Protein AF-J4KAX9-F1 (afdb_monomer)

pLDDT: mean 74.12, std 16.26, range [37.38, 94.75]

Structure (mmCIF, N/CA/C/O backbone):
data_AF-J4KAX9-F1
#
_entry.id   AF-J4KAX9-F1
#
loop_
_atom_site.group_PDB
_atom_site.id
_atom_site.type_symbol
_atom_site.label_atom_id
_atom_site.label_alt_id
_atom_site.label_comp_id
_atom_site.label_asym_id
_atom_site.label_entity_id
_atom_site.label_seq_id
_atom_site.pdbx_PDB_ins_code
_atom_site.Cartn_x
_atom_site.Cartn_y
_atom_site.Cartn_z
_atom_site.occupancy
_atom_site.B_iso_or_equiv
_atom_site.auth_seq_id
_atom_site.a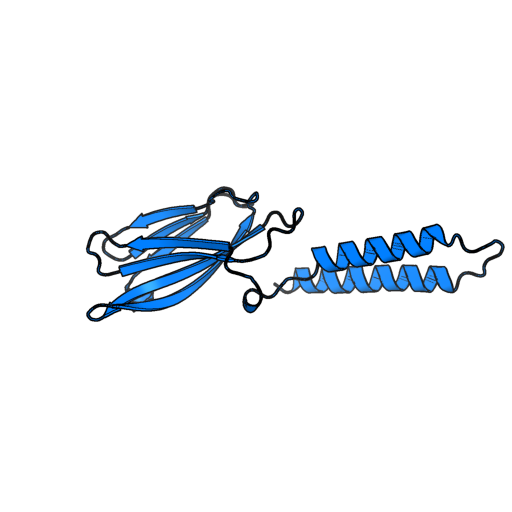uth_comp_id
_atom_site.auth_asym_id
_atom_site.auth_atom_id
_atom_site.pdbx_PDB_model_num
ATOM 1 N N . MET A 1 1 ? -4.693 -8.952 -15.186 1.00 46.75 1 MET A N 1
ATOM 2 C CA . MET A 1 1 ? -3.234 -9.143 -15.018 1.00 46.75 1 MET A CA 1
ATOM 3 C C . MET A 1 1 ? -2.579 -9.858 -16.207 1.00 46.75 1 MET A C 1
ATOM 5 O O . MET A 1 1 ? -1.466 -9.490 -16.529 1.00 46.75 1 MET A O 1
ATOM 9 N N . TYR A 1 2 ? -3.279 -10.738 -16.939 1.00 37.38 2 TYR A N 1
ATOM 10 C CA . TYR A 1 2 ? -2.746 -11.482 -18.099 1.00 37.38 2 TYR A CA 1
ATOM 11 C C . TYR A 1 2 ? -2.249 -10.653 -19.306 1.00 37.38 2 TYR A C 1
ATOM 13 O O . TYR A 1 2 ? -1.264 -11.021 -19.935 1.00 37.38 2 TYR A O 1
ATOM 21 N N . TYR A 1 3 ? -2.882 -9.523 -19.640 1.00 39.47 3 TYR A N 1
ATOM 22 C CA . TYR A 1 3 ? -2.541 -8.771 -20.864 1.00 39.47 3 TYR A CA 1
ATOM 23 C C . TYR A 1 3 ? -1.128 -8.172 -20.870 1.00 39.47 3 TYR A C 1
ATOM 25 O O . TYR A 1 3 ? -0.505 -8.078 -21.924 1.00 39.47 3 TYR A O 1
ATOM 33 N N . LEU A 1 4 ? -0.608 -7.781 -19.703 1.00 47.12 4 LEU A N 1
ATOM 34 C CA . LEU A 1 4 ? 0.742 -7.222 -19.609 1.00 47.12 4 LEU A CA 1
ATOM 35 C C . LEU A 1 4 ? 1.807 -8.306 -19.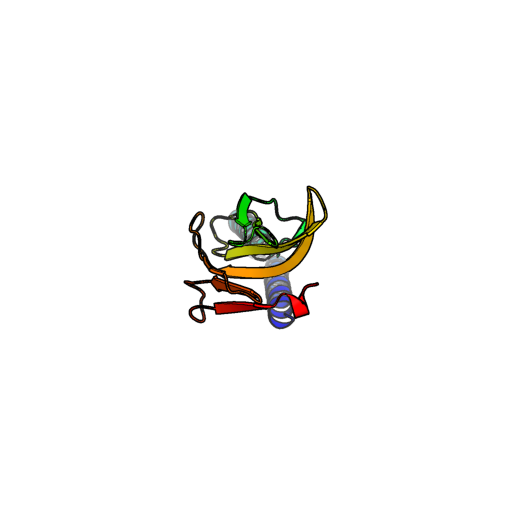793 1.00 47.12 4 LEU A C 1
ATOM 37 O O . LEU A 1 4 ? 2.822 -8.035 -20.419 1.00 47.12 4 LEU A O 1
ATOM 41 N N . ASP A 1 5 ? 1.558 -9.530 -19.328 1.00 47.91 5 ASP A N 1
ATOM 42 C CA . ASP A 1 5 ? 2.485 -10.653 -19.506 1.00 47.91 5 ASP A CA 1
ATOM 43 C C . ASP A 1 5 ? 2.554 -11.116 -20.963 1.00 47.91 5 ASP A C 1
ATOM 45 O O . ASP A 1 5 ? 3.637 -11.393 -21.475 1.00 47.91 5 ASP A O 1
ATOM 49 N N . VAL A 1 6 ? 1.427 -11.079 -21.678 1.00 47.34 6 VAL A N 1
ATOM 50 C CA . VAL A 1 6 ? 1.393 -11.375 -23.117 1.00 47.34 6 VAL A CA 1
ATOM 51 C C . VAL A 1 6 ? 2.181 -10.331 -23.911 1.00 47.34 6 VAL A C 1
ATOM 53 O O . VAL A 1 6 ? 3.019 -10.696 -24.730 1.00 47.34 6 VAL A O 1
ATOM 56 N N . ILE A 1 7 ? 1.990 -9.035 -23.636 1.00 57.50 7 ILE A N 1
ATOM 57 C CA . ILE A 1 7 ? 2.740 -7.967 -24.321 1.00 57.50 7 ILE A CA 1
ATOM 58 C C . ILE A 1 7 ? 4.249 -8.104 -24.060 1.00 57.50 7 ILE A C 1
ATOM 60 O O . ILE A 1 7 ? 5.048 -7.918 -24.975 1.00 57.50 7 ILE A O 1
ATOM 64 N N . ARG A 1 8 ? 4.652 -8.491 -22.843 1.00 58.66 8 ARG A N 1
ATOM 65 C CA . ARG A 1 8 ? 6.061 -8.720 -22.477 1.00 58.66 8 ARG A CA 1
ATOM 66 C C . ARG A 1 8 ? 6.705 -9.834 -23.284 1.00 58.66 8 ARG A C 1
ATOM 68 O O . ARG A 1 8 ? 7.775 -9.637 -23.855 1.00 58.66 8 ARG A O 1
ATOM 75 N N . ILE A 1 9 ? 6.038 -10.983 -23.342 1.00 60.81 9 ILE A N 1
ATOM 76 C CA . ILE A 1 9 ? 6.508 -12.147 -24.092 1.00 60.81 9 ILE A CA 1
ATOM 77 C C . ILE A 1 9 ? 6.596 -11.797 -25.580 1.00 60.81 9 ILE A C 1
ATOM 79 O O . ILE A 1 9 ? 7.601 -12.088 -26.220 1.00 60.81 9 ILE A O 1
ATOM 83 N N . VAL A 1 10 ? 5.596 -11.089 -26.114 1.00 65.19 10 VAL A N 1
ATOM 84 C CA . VAL A 1 10 ? 5.575 -10.659 -27.518 1.00 65.19 10 VAL A CA 1
ATOM 85 C C . VAL A 1 10 ? 6.742 -9.722 -27.836 1.00 65.19 10 VAL A C 1
ATOM 87 O O . VAL A 1 10 ? 7.432 -9.946 -28.825 1.00 65.19 10 VAL A O 1
ATOM 90 N N . VAL A 1 11 ? 7.023 -8.722 -26.993 1.00 69.44 11 VAL A N 1
ATOM 91 C CA . VAL A 1 11 ? 8.146 -7.787 -27.205 1.00 69.44 11 VAL A CA 1
ATOM 92 C C . VAL A 1 11 ? 9.502 -8.496 -27.111 1.00 69.44 11 VAL A C 1
ATOM 94 O O . VAL A 1 11 ? 10.394 -8.216 -27.912 1.00 69.44 11 VAL A O 1
ATOM 97 N N . PHE A 1 12 ? 9.659 -9.439 -26.178 1.00 70.50 12 PHE A N 1
ATOM 98 C CA . PHE A 1 12 ? 10.882 -10.236 -26.040 1.00 70.50 12 PHE A CA 1
ATOM 99 C C . PHE A 1 12 ? 11.11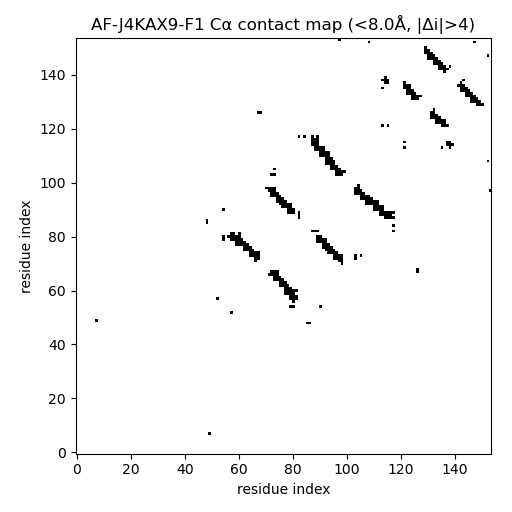4 -11.169 -27.239 1.00 70.50 12 PHE A C 1
ATOM 101 O O . PHE A 1 12 ? 12.227 -11.272 -27.755 1.00 70.50 12 PHE A O 1
ATOM 108 N N . ILE A 1 13 ? 10.056 -11.823 -27.723 1.00 70.69 13 ILE A N 1
ATOM 109 C CA . ILE A 1 13 ? 10.121 -12.685 -28.907 1.00 70.69 13 ILE A CA 1
ATOM 110 C C . ILE A 1 13 ? 10.436 -11.852 -30.156 1.00 70.69 13 ILE A C 1
ATOM 112 O O . ILE A 1 13 ? 11.305 -12.239 -30.934 1.00 70.69 13 ILE A O 1
ATOM 116 N N . LEU A 1 14 ? 9.798 -10.687 -30.330 1.00 72.88 14 LEU A N 1
ATOM 117 C CA . LEU A 1 14 ? 10.058 -9.790 -31.463 1.00 72.88 14 LEU A CA 1
ATOM 118 C C . LEU A 1 14 ? 11.498 -9.271 -31.480 1.00 72.88 14 LEU A C 1
ATOM 120 O O . LEU A 1 14 ? 12.132 -9.287 -32.532 1.00 72.88 14 LEU A O 1
ATOM 124 N N . SER A 1 15 ? 12.037 -8.840 -30.337 1.00 69.81 15 SER A N 1
ATOM 125 C CA . SER A 1 15 ? 13.415 -8.338 -30.265 1.00 69.81 15 SER A CA 1
ATOM 126 C C . SER A 1 15 ? 14.439 -9.443 -30.544 1.00 69.81 15 SER A C 1
ATOM 128 O O . SER A 1 15 ? 15.410 -9.222 -31.270 1.00 69.81 15 SER A O 1
ATOM 130 N N . THR A 1 16 ? 14.170 -10.656 -30.057 1.00 70.12 16 THR A N 1
ATOM 131 C CA . THR A 1 16 ? 15.000 -11.840 -30.300 1.00 70.12 16 THR A CA 1
ATOM 132 C C . THR A 1 16 ? 14.948 -12.263 -31.770 1.00 70.12 16 THR A C 1
ATOM 134 O O . THR A 1 16 ? 15.988 -12.533 -32.368 1.00 70.12 16 THR A O 1
ATOM 137 N N . LEU A 1 17 ? 13.768 -12.250 -32.398 1.00 68.31 17 LEU A N 1
ATOM 138 C CA . LEU A 1 17 ? 13.605 -12.518 -33.831 1.00 68.31 17 LEU A CA 1
ATOM 139 C C . LEU A 1 17 ? 14.348 -11.495 -34.692 1.00 68.31 17 LEU A C 1
ATOM 141 O O . LEU A 1 17 ? 15.068 -11.888 -35.605 1.00 68.31 17 LEU A O 1
ATOM 145 N N . ILE A 1 18 ? 14.235 -10.200 -34.383 1.00 72.75 18 ILE A N 1
ATOM 146 C CA . ILE A 1 18 ? 14.966 -9.138 -35.094 1.00 72.75 18 ILE A CA 1
ATOM 147 C C . ILE A 1 18 ? 16.480 -9.358 -34.977 1.00 72.75 18 ILE A C 1
ATOM 149 O O . ILE A 1 18 ? 17.203 -9.229 -35.967 1.00 72.75 18 ILE A O 1
ATOM 153 N N . PHE A 1 19 ? 16.961 -9.745 -33.794 1.00 68.81 19 PHE A N 1
ATOM 154 C CA . PHE A 1 19 ? 18.369 -10.058 -33.568 1.00 68.81 19 PHE A CA 1
ATOM 155 C C . PHE A 1 19 ? 18.835 -11.275 -34.382 1.00 68.81 19 PHE A C 1
ATOM 157 O O . PHE A 1 19 ? 19.869 -11.209 -35.045 1.00 68.81 19 PHE A O 1
ATOM 164 N N . ILE A 1 20 ? 18.056 -12.361 -34.395 1.00 66.75 20 ILE A N 1
ATOM 165 C CA . ILE A 1 20 ? 18.354 -13.574 -35.172 1.00 66.75 20 ILE A CA 1
ATOM 166 C C . ILE A 1 20 ? 18.367 -13.267 -36.676 1.00 66.75 20 ILE A C 1
ATOM 168 O O . ILE A 1 20 ? 19.323 -13.621 -37.366 1.00 66.75 20 ILE A O 1
ATOM 172 N N . VAL A 1 21 ? 17.360 -12.550 -37.185 1.00 65.31 21 VAL A N 1
ATOM 173 C CA . VAL A 1 21 ? 17.290 -12.133 -38.596 1.00 65.31 21 VAL A CA 1
ATOM 174 C C . VAL A 1 21 ? 18.509 -11.282 -38.970 1.00 65.31 21 VAL A C 1
ATOM 176 O O . VAL A 1 21 ? 19.135 -11.519 -40.002 1.00 65.31 21 VAL A O 1
ATOM 179 N N . TYR A 1 22 ? 18.928 -10.359 -38.102 1.00 63.38 22 TYR A N 1
ATOM 180 C CA . TYR A 1 22 ? 20.133 -9.548 -38.303 1.00 63.38 22 TYR A CA 1
ATOM 181 C C . TYR A 1 22 ? 21.447 -10.360 -38.323 1.00 63.38 22 TYR A C 1
ATOM 183 O O . TYR A 1 22 ? 22.435 -9.938 -38.938 1.00 63.38 22 TYR A O 1
ATOM 191 N N . LEU A 1 23 ? 21.496 -11.512 -37.648 1.00 61.09 23 LEU A N 1
ATOM 192 C CA . LEU A 1 23 ? 22.653 -12.412 -37.678 1.00 61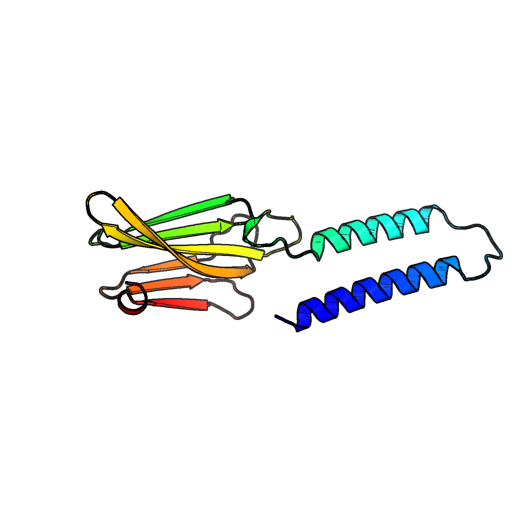.09 23 LEU A CA 1
ATOM 193 C C . LEU A 1 23 ? 22.703 -13.279 -38.944 1.00 61.09 23 LEU A C 1
ATOM 195 O O . LEU A 1 23 ? 23.801 -13.581 -39.407 1.00 61.09 23 LEU A O 1
ATOM 199 N N . ILE A 1 24 ? 21.545 -13.658 -39.495 1.00 59.00 24 ILE A N 1
ATOM 200 C CA . ILE A 1 24 ? 21.434 -14.597 -40.625 1.00 59.00 24 ILE A CA 1
ATOM 201 C C . ILE A 1 24 ? 21.577 -13.899 -41.990 1.00 59.00 24 ILE A C 1
ATOM 203 O O . ILE A 1 24 ? 22.044 -14.524 -42.942 1.00 59.00 24 ILE A O 1
ATOM 207 N N . ILE A 1 25 ? 21.222 -12.611 -42.113 1.00 60.72 25 ILE A N 1
ATOM 208 C CA . ILE A 1 25 ? 21.343 -11.878 -43.387 1.00 60.72 25 ILE A CA 1
ATOM 209 C C . ILE A 1 25 ? 22.817 -11.877 -43.863 1.00 60.72 25 ILE A C 1
ATOM 211 O O . ILE A 1 25 ? 23.688 -11.368 -43.145 1.00 60.72 25 ILE A O 1
ATOM 215 N N . PRO A 1 26 ? 23.127 -12.409 -45.069 1.00 50.66 26 PRO A N 1
ATOM 216 C CA . PRO A 1 26 ? 24.496 -12.526 -45.562 1.00 50.66 26 PRO A CA 1
ATOM 217 C C . PRO A 1 26 ? 25.140 -11.147 -45.710 1.00 50.66 26 PRO A C 1
ATOM 219 O O . PRO A 1 26 ? 24.703 -10.297 -46.488 1.00 50.66 26 PRO A O 1
ATOM 222 N N . ARG A 1 27 ? 26.211 -10.923 -44.948 1.00 56.84 27 ARG A N 1
ATOM 223 C CA . ARG A 1 27 ? 26.870 -9.622 -44.829 1.00 56.84 27 ARG A CA 1
ATOM 224 C C . ARG A 1 27 ? 27.810 -9.362 -45.999 1.00 56.84 27 ARG A C 1
ATOM 226 O O . ARG A 1 27 ? 29.022 -9.539 -45.888 1.00 56.84 27 ARG A O 1
ATOM 233 N N . LYS A 1 28 ? 27.271 -8.855 -47.107 1.00 55.22 28 LYS A N 1
ATOM 234 C CA . LYS A 1 28 ? 28.071 -8.077 -48.064 1.00 55.22 28 LYS A CA 1
ATOM 235 C C . LYS A 1 28 ? 28.411 -6.721 -47.429 1.00 55.22 28 LYS A C 1
ATOM 237 O O . LYS A 1 28 ? 27.768 -5.720 -47.705 1.00 55.22 28 LYS A O 1
ATOM 242 N N . GLY A 1 29 ? 29.397 -6.711 -46.532 1.00 54.28 29 GLY A N 1
ATOM 243 C CA . GLY A 1 29 ? 29.903 -5.502 -45.877 1.00 54.28 29 GLY A CA 1
ATOM 244 C C . GLY A 1 29 ? 29.821 -5.565 -44.352 1.00 54.28 29 GLY A C 1
ATOM 245 O O . GLY A 1 29 ? 28.745 -5.659 -43.778 1.00 54.28 29 GLY A O 1
ATOM 246 N N . LYS A 1 30 ? 31.004 -5.556 -43.729 1.00 59.16 30 LYS A N 1
ATOM 247 C CA . LYS A 1 30 ? 31.349 -5.464 -42.297 1.00 59.16 30 LYS A CA 1
ATOM 248 C C . LYS A 1 30 ? 30.188 -5.206 -41.317 1.00 59.16 30 LYS A C 1
ATOM 250 O O . LYS A 1 30 ? 29.524 -4.178 -41.353 1.00 59.16 30 LYS A O 1
ATOM 255 N N . ILE A 1 31 ? 30.068 -6.106 -40.339 1.00 58.12 31 ILE A N 1
ATOM 256 C CA . ILE A 1 31 ? 29.251 -5.946 -39.126 1.00 58.12 31 ILE A CA 1
ATOM 257 C C . ILE A 1 31 ? 29.564 -4.597 -38.480 1.00 58.12 31 ILE A C 1
ATOM 259 O O . ILE A 1 31 ? 30.705 -4.373 -38.064 1.00 58.12 31 ILE A O 1
ATOM 263 N N . ASN A 1 32 ? 28.568 -3.725 -38.327 1.00 65.38 32 ASN A N 1
ATOM 264 C CA . ASN A 1 32 ? 28.754 -2.524 -37.528 1.00 65.38 32 ASN A CA 1
ATOM 265 C C . ASN A 1 32 ? 28.707 -2.920 -36.044 1.00 65.38 32 ASN A C 1
ATOM 267 O O . ASN A 1 32 ? 27.638 -3.013 -35.442 1.00 65.38 32 ASN A O 1
ATOM 271 N N . LYS A 1 33 ? 29.875 -3.248 -35.473 1.00 59.38 33 LYS A N 1
ATOM 272 C CA . LYS A 1 33 ? 30.025 -3.733 -34.088 1.00 59.38 33 LYS A CA 1
ATOM 273 C C . LYS A 1 33 ? 29.360 -2.794 -33.070 1.00 59.38 33 LYS A C 1
ATOM 275 O O . LYS A 1 33 ? 28.807 -3.272 -32.085 1.00 59.38 33 LYS A O 1
ATOM 280 N N . GLY A 1 34 ? 29.334 -1.487 -33.351 1.00 59.34 34 GLY A N 1
ATOM 281 C CA . GLY A 1 34 ? 28.652 -0.492 -32.520 1.00 59.34 34 GLY A CA 1
ATOM 282 C C . GLY A 1 34 ? 27.132 -0.674 -32.462 1.00 59.34 34 GLY A C 1
ATOM 283 O O . GLY A 1 34 ? 26.545 -0.523 -31.396 1.00 59.34 34 GLY A O 1
ATOM 284 N N . LEU A 1 35 ? 26.498 -1.085 -33.567 1.00 63.50 35 LEU A N 1
ATOM 285 C CA . LEU A 1 35 ? 25.053 -1.341 -33.609 1.00 63.50 35 LEU A CA 1
ATOM 286 C C . LEU A 1 35 ? 24.670 -2.538 -32.724 1.00 63.50 35 LEU A C 1
ATOM 288 O O . LEU A 1 35 ? 23.655 -2.508 -32.038 1.00 63.50 35 LEU A O 1
ATOM 292 N N . VAL A 1 36 ? 25.507 -3.579 -32.702 1.00 65.69 36 VAL A N 1
ATOM 293 C CA . VAL A 1 36 ? 25.275 -4.780 -31.881 1.00 65.69 36 VAL A CA 1
ATOM 294 C C . VAL A 1 36 ? 25.362 -4.452 -30.392 1.00 65.69 36 VAL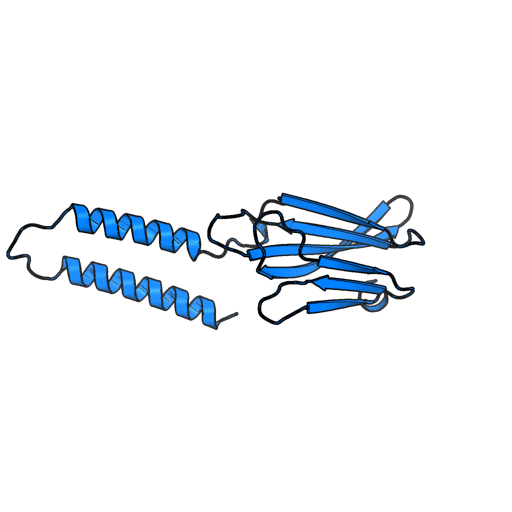 A C 1
ATOM 296 O O . VAL A 1 36 ? 24.494 -4.857 -29.623 1.00 65.69 36 VAL A O 1
ATOM 299 N N . ILE A 1 37 ? 26.372 -3.671 -30.000 1.00 67.75 37 ILE A N 1
ATOM 300 C CA . ILE A 1 37 ? 26.542 -3.210 -28.617 1.00 67.75 37 ILE A CA 1
ATOM 301 C C . ILE A 1 37 ? 25.356 -2.331 -28.197 1.00 67.75 37 ILE A C 1
ATOM 303 O O . ILE A 1 37 ? 24.826 -2.500 -27.101 1.00 67.75 37 ILE A O 1
ATOM 307 N N . LEU A 1 38 ? 24.892 -1.445 -29.083 1.00 66.62 38 LEU A N 1
ATOM 308 C CA . LEU A 1 38 ? 23.737 -0.586 -28.824 1.00 66.62 38 LEU A CA 1
ATOM 309 C C . LEU A 1 38 ? 22.451 -1.396 -28.603 1.00 66.62 38 LEU A C 1
ATOM 311 O O . LEU A 1 38 ? 21.715 -1.125 -27.658 1.00 66.62 38 LEU A O 1
ATOM 315 N N . ILE A 1 39 ? 22.196 -2.415 -29.430 1.00 70.00 39 ILE A N 1
ATOM 316 C CA . ILE A 1 39 ? 21.025 -3.294 -29.282 1.00 70.00 39 ILE A CA 1
ATOM 317 C C . ILE A 1 39 ? 21.099 -4.086 -27.969 1.00 70.00 39 ILE A C 1
ATOM 319 O O . ILE A 1 39 ? 20.095 -4.185 -27.266 1.00 70.00 39 ILE A O 1
ATOM 323 N N . MET A 1 40 ? 22.279 -4.595 -27.593 1.00 64.44 40 MET A N 1
ATOM 324 C CA . MET A 1 40 ? 22.467 -5.280 -26.308 1.00 64.44 40 MET A CA 1
ATOM 325 C C . MET A 1 40 ? 22.198 -4.352 -25.117 1.00 64.44 40 MET A C 1
ATOM 327 O O . MET A 1 40 ? 21.440 -4.722 -24.221 1.00 64.44 40 MET A O 1
ATOM 331 N N . LEU A 1 41 ? 22.738 -3.129 -25.128 1.00 66.25 41 LEU A N 1
ATOM 332 C CA . LEU A 1 41 ? 22.491 -2.139 -24.073 1.00 66.25 41 LEU A CA 1
ATOM 333 C C . LEU A 1 41 ? 21.007 -1.771 -23.968 1.00 66.25 41 LEU A C 1
ATOM 335 O O . LEU A 1 41 ? 20.452 -1.759 -22.871 1.00 66.25 41 LEU A O 1
ATOM 339 N N . LEU A 1 42 ? 20.343 -1.538 -25.102 1.00 64.31 42 LEU A N 1
ATOM 340 C CA . LEU A 1 42 ? 18.909 -1.253 -25.129 1.00 64.31 42 LEU A CA 1
ATOM 341 C C . LEU A 1 42 ? 18.091 -2.434 -24.596 1.00 64.31 42 LEU A C 1
ATOM 343 O O . LEU A 1 42 ? 17.160 -2.221 -23.826 1.00 64.31 42 LEU A O 1
ATOM 347 N N . SER A 1 43 ? 18.455 -3.674 -24.936 1.00 63.66 43 SER A N 1
ATOM 348 C CA . SER A 1 43 ? 17.759 -4.866 -24.435 1.00 63.66 43 SER A CA 1
ATOM 349 C C . SER A 1 43 ? 17.877 -5.032 -22.913 1.00 63.66 43 SER A C 1
ATOM 351 O O . SER A 1 43 ? 16.894 -5.384 -22.264 1.00 63.66 43 SER A O 1
ATOM 353 N N . LEU A 1 44 ? 19.034 -4.696 -22.333 1.00 59.47 44 LEU A N 1
ATOM 354 C CA . LEU A 1 44 ? 19.268 -4.691 -20.884 1.00 59.47 44 LEU A CA 1
ATOM 355 C C . LEU A 1 44 ? 18.409 -3.640 -20.172 1.00 59.47 44 LEU A C 1
ATOM 357 O O . LEU A 1 44 ? 17.757 -3.952 -19.178 1.00 59.47 44 LEU A O 1
ATOM 361 N N . ILE A 1 45 ? 18.354 -2.423 -20.717 1.00 59.56 45 ILE A N 1
ATOM 362 C CA . ILE A 1 45 ? 17.538 -1.326 -20.174 1.00 59.56 45 ILE A CA 1
ATOM 363 C C . ILE A 1 45 ? 16.047 -1.671 -20.258 1.00 59.56 45 ILE A C 1
ATOM 365 O O . ILE A 1 45 ? 15.307 -1.481 -19.295 1.00 59.56 45 ILE A O 1
ATOM 369 N N . ILE A 1 46 ? 15.598 -2.221 -21.390 1.00 59.78 46 ILE A N 1
ATOM 370 C CA . ILE A 1 46 ? 14.211 -2.665 -21.560 1.00 59.78 46 ILE A CA 1
ATOM 371 C C . ILE A 1 46 ? 13.895 -3.788 -20.566 1.00 59.78 46 ILE A C 1
ATOM 373 O O . ILE A 1 46 ? 12.844 -3.748 -19.935 1.00 59.78 46 ILE A O 1
ATOM 377 N N . SER A 1 47 ? 14.799 -4.751 -20.373 1.00 55.16 47 SER A N 1
ATOM 378 C CA . SER A 1 47 ? 14.618 -5.837 -19.404 1.00 55.16 47 SER A CA 1
ATOM 379 C C . SER A 1 47 ? 14.422 -5.311 -17.976 1.00 55.16 47 SER A C 1
ATOM 381 O O . SER A 1 47 ? 13.469 -5.707 -17.304 1.00 55.16 47 SER A O 1
ATOM 383 N N . ASP A 1 48 ? 15.247 -4.360 -17.529 1.00 53.53 48 ASP A N 1
ATOM 384 C CA . ASP A 1 48 ? 15.139 -3.777 -16.182 1.00 53.53 48 ASP A CA 1
ATOM 385 C C . ASP A 1 48 ? 13.843 -2.966 -15.988 1.00 53.53 48 ASP A C 1
ATOM 387 O O . ASP A 1 48 ? 13.178 -3.075 -14.959 1.00 53.53 48 ASP A O 1
ATOM 391 N N . ILE A 1 49 ? 13.410 -2.216 -17.009 1.00 55.22 49 ILE A N 1
ATOM 392 C CA . ILE A 1 49 ? 12.154 -1.445 -16.963 1.00 55.22 49 ILE A CA 1
ATOM 393 C C . ILE A 1 49 ? 10.923 -2.365 -16.956 1.00 55.22 49 ILE A C 1
ATOM 395 O O . ILE A 1 49 ? 9.892 -2.043 -16.356 1.00 55.22 49 ILE A O 1
ATOM 399 N N . VAL A 1 50 ? 10.997 -3.494 -17.660 1.00 50.06 50 VAL A N 1
ATOM 400 C CA . VAL A 1 50 ? 9.838 -4.343 -17.956 1.00 50.06 50 VAL A CA 1
ATOM 401 C C . VAL A 1 50 ? 9.653 -5.469 -16.935 1.00 50.06 50 VAL A C 1
ATOM 403 O O . VAL A 1 50 ? 8.519 -5.939 -16.763 1.00 50.06 50 VAL A O 1
ATOM 406 N N . THR A 1 51 ? 10.712 -5.864 -16.221 1.00 50.41 51 THR A N 1
ATOM 407 C CA . THR A 1 51 ? 10.648 -6.899 -15.181 1.00 50.41 51 THR A CA 1
ATOM 408 C C . THR A 1 51 ? 9.849 -6.384 -13.977 1.00 50.41 51 THR A C 1
ATOM 410 O O . THR A 1 51 ? 10.278 -5.458 -13.285 1.00 50.41 51 THR A O 1
ATOM 413 N N . PRO A 1 52 ? 8.668 -6.952 -13.675 1.00 47.94 52 PRO A N 1
ATOM 414 C CA . PRO A 1 52 ? 7.944 -6.607 -12.463 1.00 47.94 52 PRO A CA 1
ATOM 415 C C . PRO A 1 52 ? 8.704 -7.220 -11.299 1.00 47.94 52 PRO A C 1
ATOM 417 O O . PRO A 1 52 ? 8.665 -8.435 -11.108 1.00 47.94 52 PRO A O 1
ATOM 420 N N . ARG A 1 53 ? 9.375 -6.389 -10.504 1.00 51.78 53 ARG A N 1
ATOM 421 C CA . ARG A 1 53 ? 9.882 -6.841 -9.209 1.00 51.78 53 ARG A CA 1
ATOM 422 C C . ARG A 1 53 ? 8.693 -7.321 -8.378 1.00 51.78 53 ARG A C 1
ATOM 424 O O . ARG A 1 53 ? 7.690 -6.606 -8.252 1.00 51.78 53 ARG A O 1
ATOM 431 N N . LYS A 1 54 ? 8.774 -8.556 -7.876 1.00 50.66 54 LYS A N 1
ATOM 432 C CA . LYS A 1 54 ? 7.740 -9.110 -6.998 1.00 50.66 54 LYS A CA 1
ATOM 433 C C . LYS A 1 54 ? 7.636 -8.215 -5.762 1.00 50.66 54 LYS A C 1
ATOM 435 O O . LYS A 1 54 ? 8.671 -7.798 -5.251 1.00 50.66 54 LYS A O 1
ATOM 440 N N . PRO A 1 55 ? 6.427 -7.940 -5.245 1.00 49.84 55 PRO A N 1
ATOM 441 C CA . PRO A 1 55 ? 6.255 -7.095 -4.065 1.00 49.84 55 PRO A CA 1
ATOM 442 C C . PRO A 1 55 ? 6.996 -7.603 -2.817 1.00 49.84 55 PRO A C 1
ATOM 444 O O . PRO A 1 55 ? 7.293 -6.810 -1.936 1.00 49.84 55 PRO A O 1
ATOM 447 N N . GLU A 1 56 ? 7.335 -8.892 -2.766 1.00 48.22 56 GLU A N 1
ATOM 448 C CA . GLU A 1 56 ? 8.128 -9.515 -1.696 1.00 48.22 56 GLU A CA 1
ATOM 449 C C . GLU A 1 56 ? 9.620 -9.137 -1.733 1.00 48.22 56 GLU A C 1
ATOM 451 O O . GLU A 1 56 ? 10.281 -9.162 -0.703 1.00 48.22 56 GLU A O 1
ATOM 456 N N . GLU A 1 57 ? 10.146 -8.729 -2.891 1.00 54.22 57 GLU A N 1
ATOM 457 C CA . GLU A 1 57 ? 11.530 -8.255 -3.060 1.00 54.22 57 GLU A CA 1
ATOM 458 C C . GLU A 1 57 ? 11.635 -6.722 -2.958 1.00 54.22 57 GLU A C 1
ATOM 460 O O . GLU A 1 57 ? 12.703 -6.134 -3.142 1.00 54.22 57 GLU A O 1
ATOM 465 N N . LEU A 1 58 ? 10.514 -6.039 -2.706 1.00 63.25 58 LEU A N 1
ATOM 466 C CA . LEU A 1 58 ? 10.471 -4.587 -2.637 1.00 63.25 58 LEU A CA 1
ATOM 467 C C . LEU A 1 58 ? 10.849 -4.115 -1.230 1.00 63.25 58 LEU A C 1
ATOM 469 O O . LEU A 1 58 ? 10.070 -4.227 -0.287 1.00 63.25 58 LEU A O 1
ATOM 473 N N . LEU A 1 59 ? 12.038 -3.520 -1.112 1.00 71.00 59 LEU A N 1
ATOM 474 C CA . LEU A 1 59 ? 12.487 -2.840 0.103 1.00 71.00 59 LEU A CA 1
ATOM 475 C C . LEU A 1 59 ? 11.458 -1.790 0.545 1.00 71.00 59 LEU A C 1
ATOM 477 O O . LEU A 1 59 ? 10.987 -0.979 -0.261 1.00 71.00 59 LEU A O 1
ATOM 481 N N . ILE A 1 60 ? 11.116 -1.798 1.834 1.00 77.56 60 ILE A N 1
ATOM 482 C CA . ILE A 1 60 ? 10.283 -0.758 2.441 1.00 77.56 60 ILE A CA 1
ATOM 483 C C . ILE A 1 60 ? 11.084 0.544 2.421 1.00 77.56 60 ILE A C 1
ATOM 485 O O . ILE A 1 60 ? 12.145 0.637 3.030 1.00 77.56 60 ILE A O 1
ATOM 489 N N . THR A 1 61 ? 10.574 1.550 1.716 1.00 75.94 61 THR A N 1
ATOM 490 C CA . THR A 1 61 ? 11.238 2.856 1.577 1.00 75.94 61 THR A CA 1
ATOM 491 C C . THR A 1 61 ? 10.675 3.897 2.530 1.00 75.94 61 THR A C 1
ATOM 493 O O . THR A 1 61 ? 11.385 4.810 2.940 1.00 75.94 61 THR A O 1
ATOM 496 N N . LYS A 1 62 ? 9.399 3.772 2.904 1.00 82.62 62 LYS A N 1
ATOM 497 C CA . LYS A 1 62 ? 8.748 4.666 3.863 1.00 82.62 62 LYS A CA 1
ATOM 498 C C . LYS A 1 62 ? 7.639 3.928 4.591 1.00 82.62 62 LYS A C 1
ATOM 500 O O . LYS A 1 62 ? 6.888 3.195 3.958 1.00 82.62 62 LYS A O 1
ATOM 505 N N . THR A 1 63 ? 7.482 4.192 5.881 1.00 88.06 63 THR A N 1
ATOM 506 C CA . THR A 1 63 ? 6.367 3.677 6.680 1.00 88.06 63 THR A CA 1
ATOM 507 C C . THR A 1 63 ? 5.695 4.824 7.410 1.00 88.06 63 THR A C 1
ATOM 509 O O . THR A 1 63 ? 6.366 5.669 7.999 1.00 88.06 63 THR A O 1
ATOM 512 N N . ILE A 1 64 ? 4.368 4.861 7.349 1.00 90.19 64 ILE A N 1
ATOM 513 C CA . ILE A 1 64 ? 3.539 5.841 8.042 1.00 90.19 64 ILE A CA 1
ATOM 514 C C . ILE A 1 64 ? 2.593 5.078 8.955 1.00 90.19 64 ILE A C 1
ATOM 516 O O . ILE A 1 64 ? 1.852 4.206 8.506 1.00 90.19 64 ILE A O 1
ATOM 520 N N . GLU A 1 65 ? 2.632 5.411 10.240 1.00 93.25 65 GLU A N 1
ATOM 521 C CA . GLU A 1 65 ? 1.777 4.807 11.255 1.00 93.25 65 GLU A CA 1
ATOM 522 C C . GLU A 1 65 ? 0.728 5.804 11.730 1.00 93.25 65 GLU A C 1
ATOM 524 O O . GLU A 1 65 ? 1.028 6.973 11.987 1.00 93.25 65 GLU A O 1
ATOM 529 N N . LYS A 1 66 ? -0.511 5.336 11.859 1.00 92.94 66 LYS A N 1
ATOM 530 C CA . LYS A 1 66 ? -1.645 6.126 12.333 1.00 92.94 66 LYS A CA 1
ATOM 531 C C . LYS A 1 66 ? -2.486 5.303 13.293 1.00 92.94 66 LYS A C 1
ATOM 533 O O . LYS A 1 66 ? -2.631 4.094 13.137 1.00 92.94 66 LYS A O 1
ATOM 538 N N . PHE A 1 67 ? -3.060 5.978 14.278 1.00 93.94 67 PHE A N 1
ATOM 539 C CA . PHE A 1 67 ? -3.895 5.363 15.302 1.00 93.94 67 PHE A CA 1
ATOM 540 C C . PHE A 1 67 ? -5.308 5.911 15.198 1.00 93.94 67 PHE A C 1
ATOM 542 O O . PHE A 1 67 ? -5.489 7.096 14.905 1.00 93.94 67 PHE A O 1
ATOM 549 N N . SER A 1 68 ? -6.294 5.058 15.463 1.00 92.56 68 SER A N 1
ATOM 550 C CA . SER A 1 68 ? -7.671 5.513 15.603 1.00 92.56 68 SER A CA 1
ATOM 551 C C . SER A 1 68 ? -7.794 6.477 16.793 1.00 92.56 68 SER A C 1
ATOM 553 O O . SER A 1 68 ? -7.022 6.364 17.754 1.00 92.56 68 SER A O 1
ATOM 555 N N . PRO A 1 69 ? -8.785 7.388 16.799 1.00 92.25 69 PRO A N 1
ATOM 556 C CA . PRO A 1 69 ? -8.985 8.330 17.905 1.00 92.25 69 PRO A CA 1
ATOM 557 C C . PRO A 1 69 ? -9.108 7.644 19.275 1.00 92.25 69 PRO A C 1
ATOM 559 O O . PRO A 1 69 ? -8.573 8.118 20.273 1.00 92.25 69 PRO A O 1
ATOM 562 N N . ASN A 1 70 ? -9.744 6.470 19.310 1.00 91.88 70 ASN A N 1
ATOM 563 C CA . ASN A 1 70 ? -9.915 5.651 20.513 1.00 91.88 70 ASN A CA 1
ATOM 564 C C . ASN A 1 70 ? -8.738 4.694 20.806 1.00 91.88 70 ASN A C 1
ATOM 566 O O . ASN A 1 70 ? -8.830 3.886 21.729 1.00 91.88 70 ASN A O 1
ATOM 570 N N . ARG A 1 71 ? -7.659 4.733 20.008 1.00 91.62 71 ARG A N 1
ATOM 571 C CA . ARG A 1 71 ? -6.480 3.847 20.087 1.00 91.62 71 ARG A CA 1
ATOM 572 C C . ARG A 1 71 ? -6.792 2.343 20.091 1.00 91.62 71 ARG A C 1
ATOM 574 O O . ARG A 1 71 ? -5.972 1.539 20.530 1.00 91.62 71 ARG A O 1
ATOM 581 N N . LYS A 1 72 ? -7.972 1.934 19.617 1.00 93.38 72 LYS A N 1
ATOM 582 C CA . LYS A 1 72 ? -8.321 0.513 19.453 1.00 93.38 72 LYS A CA 1
ATOM 583 C C . LYS A 1 72 ? -7.696 -0.087 18.196 1.00 93.38 72 LYS A C 1
ATOM 585 O O . LYS A 1 72 ? -7.447 -1.292 18.172 1.00 93.38 72 LYS A O 1
ATOM 590 N N . TYR A 1 73 ? -7.412 0.741 17.191 1.00 94.38 73 TYR A N 1
ATOM 591 C CA . TYR A 1 73 ? -6.916 0.312 15.889 1.00 94.38 73 TYR A CA 1
ATOM 592 C C . TYR A 1 73 ? -5.648 1.071 15.487 1.00 94.38 73 TYR A C 1
ATOM 594 O O . TYR A 1 73 ? -5.467 2.244 15.826 1.00 94.38 73 TYR A O 1
ATOM 602 N N . LYS A 1 74 ? -4.776 0.386 14.746 1.00 94.56 74 LYS A N 1
ATOM 603 C CA . LYS A 1 74 ? -3.548 0.918 14.150 1.00 94.56 74 LYS A CA 1
ATOM 604 C C . LYS A 1 74 ? -3.576 0.659 12.647 1.00 94.56 74 LYS A C 1
ATOM 606 O O . LYS A 1 74 ? -3.856 -0.457 12.218 1.00 94.56 74 LYS A O 1
ATOM 611 N N . LEU A 1 75 ? -3.262 1.681 11.864 1.00 94.19 75 LEU A N 1
ATOM 612 C CA . LEU A 1 75 ? -3.073 1.621 10.421 1.00 94.19 75 LEU A CA 1
ATOM 613 C C . LEU A 1 75 ? -1.592 1.859 10.118 1.00 94.19 75 LEU A C 1
ATOM 615 O O . LEU A 1 75 ? -1.008 2.834 10.592 1.00 94.19 75 LEU A O 1
ATOM 619 N N . ILE A 1 76 ? -0.993 0.975 9.330 1.00 93.75 76 ILE A N 1
ATOM 620 C CA . ILE A 1 76 ? 0.363 1.119 8.806 1.00 93.75 76 ILE A CA 1
ATOM 621 C C . ILE A 1 76 ? 0.275 1.172 7.284 1.00 93.75 76 ILE A C 1
ATOM 623 O O . ILE A 1 76 ? -0.282 0.276 6.653 1.00 93.75 76 ILE A O 1
ATOM 627 N N . ILE A 1 77 ? 0.836 2.229 6.707 1.00 91.81 77 ILE A N 1
ATOM 628 C CA . ILE A 1 77 ? 0.937 2.430 5.264 1.00 91.81 77 ILE A CA 1
ATOM 629 C C . ILE A 1 77 ? 2.419 2.422 4.908 1.00 91.81 77 ILE A C 1
ATOM 631 O O . ILE A 1 77 ? 3.146 3.373 5.206 1.00 91.81 77 ILE A O 1
ATOM 635 N N . SER A 1 78 ? 2.871 1.344 4.277 1.00 89.19 78 SER A N 1
ATOM 636 C CA . SER A 1 78 ? 4.266 1.173 3.875 1.00 89.19 78 SER A CA 1
ATOM 637 C C . SER A 1 78 ? 4.413 1.355 2.372 1.00 89.19 78 SER A C 1
ATOM 639 O O . SER A 1 78 ? 3.828 0.614 1.589 1.00 89.19 78 SER A O 1
ATOM 641 N N . ARG A 1 79 ? 5.216 2.332 1.951 1.00 84.00 79 ARG A N 1
ATOM 642 C CA . ARG A 1 79 ? 5.681 2.443 0.569 1.00 84.00 79 ARG A CA 1
ATOM 643 C C . ARG A 1 79 ? 6.777 1.405 0.358 1.00 84.00 79 ARG A C 1
ATOM 645 O O . ARG A 1 79 ? 7.766 1.392 1.090 1.00 84.00 79 ARG A O 1
ATOM 652 N N . VAL A 1 80 ? 6.604 0.561 -0.648 1.00 79.69 80 VAL A N 1
ATOM 653 C CA . VAL A 1 80 ? 7.558 -0.487 -1.006 1.00 79.69 80 VAL A CA 1
ATOM 654 C C . VAL A 1 80 ? 8.073 -0.289 -2.423 1.00 79.69 80 VAL A C 1
ATOM 656 O O . VAL A 1 80 ? 7.330 0.073 -3.340 1.00 79.69 80 VAL A O 1
ATOM 659 N N . GLY A 1 81 ? 9.366 -0.537 -2.588 1.00 67.25 81 GLY A N 1
ATOM 660 C CA . GLY A 1 81 ? 10.015 -0.679 -3.878 1.00 67.25 81 GLY A CA 1
ATOM 661 C C . GLY A 1 81 ? 11.018 0.403 -4.216 1.00 67.25 81 GLY A C 1
ATOM 662 O O . GLY A 1 81 ? 10.994 1.514 -3.689 1.00 67.25 81 GLY A O 1
ATOM 663 N N . ASP A 1 82 ? 11.902 0.029 -5.134 1.00 52.75 82 ASP A N 1
ATOM 664 C CA . ASP A 1 82 ? 12.937 0.888 -5.676 1.00 52.75 82 ASP A CA 1
ATOM 665 C C . ASP A 1 82 ? 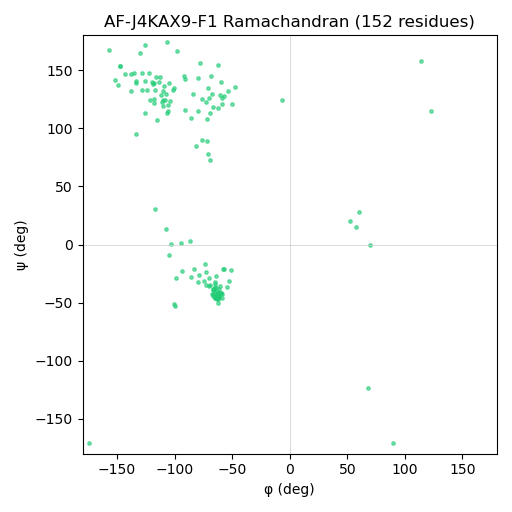12.289 1.907 -6.608 1.00 52.75 82 ASP A C 1
ATOM 667 O O . ASP A 1 82 ? 11.607 1.551 -7.576 1.00 52.75 82 ASP A O 1
ATOM 671 N N . SER A 1 83 ? 12.489 3.187 -6.319 1.00 48.91 83 SER A N 1
ATOM 672 C CA . SER A 1 83 ? 12.153 4.255 -7.248 1.00 48.91 83 SER A CA 1
ATOM 673 C C . SER A 1 83 ? 13.130 4.187 -8.426 1.00 48.91 83 SER A C 1
ATOM 675 O O . SER A 1 83 ? 14.048 5.005 -8.520 1.00 48.91 83 SER A O 1
ATOM 677 N N . SER A 1 84 ? 12.996 3.202 -9.315 1.00 44.22 84 SER A N 1
ATOM 678 C CA . SER A 1 84 ? 13.670 3.311 -10.601 1.00 44.22 84 SER A CA 1
ATOM 679 C C . SER A 1 84 ? 13.164 4.607 -11.229 1.00 44.22 84 SER A C 1
ATOM 681 O O . SER A 1 84 ? 11.954 4.860 -11.262 1.00 44.22 84 SER A O 1
ATOM 683 N N . VAL A 1 85 ? 14.099 5.464 -11.646 1.00 42.19 85 VAL A N 1
ATOM 684 C CA . VAL A 1 85 ? 13.852 6.845 -12.107 1.00 42.19 85 VAL A CA 1
ATOM 685 C C . VAL A 1 85 ? 12.754 6.906 -13.184 1.00 42.19 85 VAL A C 1
ATOM 687 O O . VAL A 1 85 ? 12.084 7.922 -13.335 1.00 42.19 85 VAL A O 1
ATOM 690 N N . PHE A 1 86 ? 12.509 5.785 -13.870 1.00 45.28 86 PHE A N 1
ATOM 691 C CA . PHE A 1 86 ? 11.576 5.647 -14.982 1.00 45.28 86 PHE A CA 1
ATOM 692 C C . PHE A 1 86 ? 10.252 4.938 -14.665 1.00 45.28 86 PHE A C 1
ATOM 694 O O . PHE A 1 86 ? 9.367 4.937 -15.518 1.00 45.28 86 PHE A O 1
ATOM 701 N N . SER A 1 87 ? 10.068 4.320 -13.491 1.00 56.41 87 SER A N 1
ATOM 702 C CA . SER A 1 87 ? 8.850 3.523 -13.264 1.00 56.41 87 SER A CA 1
ATOM 703 C C . SER A 1 87 ? 7.605 4.379 -13.033 1.00 56.41 87 SER A C 1
ATOM 705 O O . SER A 1 87 ? 6.519 3.956 -13.410 1.00 56.41 87 SER A O 1
ATOM 707 N N . GLY A 1 88 ? 7.716 5.575 -12.442 1.00 61.53 88 GLY A N 1
ATOM 708 C CA . GLY A 1 88 ? 6.567 6.460 -12.182 1.00 61.53 88 GLY A CA 1
ATOM 709 C C . GLY A 1 88 ? 5.453 5.826 -11.331 1.00 61.53 88 GLY A C 1
ATOM 710 O O . GLY A 1 88 ? 4.330 6.326 -11.308 1.00 61.53 88 GLY A O 1
ATOM 711 N N . TYR A 1 89 ? 5.714 4.701 -10.663 1.00 68.44 89 TYR A N 1
ATOM 712 C CA . TYR A 1 89 ? 4.748 4.002 -9.820 1.00 68.44 89 TYR A CA 1
ATOM 713 C C . TYR A 1 89 ? 5.289 3.863 -8.398 1.00 68.44 89 TYR A C 1
ATOM 715 O O . TYR A 1 89 ? 6.484 3.677 -8.185 1.00 68.44 89 TYR A O 1
ATOM 723 N N . ALA A 1 90 ? 4.382 3.897 -7.429 1.00 74.69 90 ALA A N 1
ATOM 724 C CA . ALA A 1 90 ? 4.632 3.543 -6.043 1.00 74.69 90 ALA A CA 1
ATOM 725 C C . ALA A 1 90 ? 3.734 2.364 -5.662 1.00 74.69 90 ALA A C 1
ATOM 727 O O . ALA A 1 90 ? 2.554 2.332 -6.024 1.00 74.69 90 ALA A O 1
ATOM 728 N N . TYR A 1 91 ? 4.289 1.404 -4.929 1.00 81.44 91 TYR A N 1
ATOM 729 C CA . TYR A 1 91 ? 3.510 0.349 -4.297 1.00 81.44 9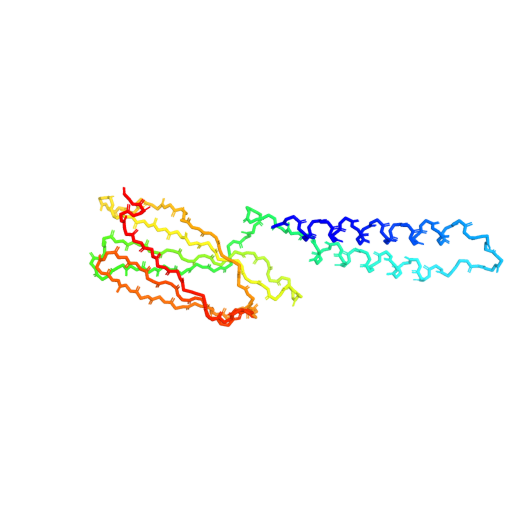1 TYR A CA 1
ATOM 730 C C . TYR A 1 91 ? 3.321 0.695 -2.825 1.00 81.44 91 TYR A C 1
ATOM 732 O O . TYR A 1 91 ? 4.266 1.101 -2.152 1.00 81.44 91 TYR A O 1
ATOM 740 N N . TYR A 1 92 ? 2.097 0.536 -2.342 1.00 86.56 92 TYR A N 1
ATOM 741 C CA . TYR A 1 92 ? 1.720 0.714 -0.951 1.00 86.56 92 TYR A CA 1
ATOM 742 C C . TYR A 1 92 ? 1.216 -0.613 -0.398 1.00 86.56 92 TYR A C 1
ATOM 744 O O . TYR A 1 92 ? 0.392 -1.280 -1.024 1.00 86.56 92 TYR A O 1
ATOM 752 N N . ILE A 1 93 ? 1.704 -0.982 0.777 1.00 90.12 93 ILE A N 1
ATOM 753 C CA . ILE A 1 93 ? 1.194 -2.077 1.590 1.00 90.12 93 ILE A CA 1
ATOM 754 C C . ILE A 1 93 ? 0.399 -1.451 2.730 1.00 90.12 93 ILE A C 1
ATOM 756 O O . ILE A 1 93 ? 0.919 -0.603 3.457 1.00 90.12 93 ILE A O 1
ATOM 760 N N . ILE A 1 94 ? -0.864 -1.847 2.849 1.00 92.44 94 ILE A N 1
ATOM 761 C CA . ILE A 1 94 ? -1.780 -1.378 3.880 1.00 92.44 94 ILE A CA 1
ATOM 762 C C . ILE A 1 94 ? -1.962 -2.494 4.892 1.00 92.44 94 ILE A C 1
ATOM 764 O O . ILE A 1 94 ? -2.524 -3.543 4.575 1.00 92.44 94 ILE A O 1
ATOM 768 N N . SER A 1 95 ? -1.505 -2.246 6.113 1.00 93.00 95 SER A N 1
ATOM 769 C CA . SER A 1 95 ? -1.602 -3.177 7.230 1.00 93.00 95 SER A CA 1
ATOM 770 C C . SER A 1 95 ? -2.442 -2.574 8.343 1.00 93.00 95 SER A C 1
ATOM 772 O O . SER A 1 95 ? -2.321 -1.394 8.666 1.00 93.00 95 SER A O 1
ATOM 774 N N . ILE A 1 96 ? -3.298 -3.389 8.946 1.00 94.56 96 ILE A N 1
ATOM 775 C CA . ILE A 1 96 ? -4.249 -2.969 9.974 1.00 94.56 96 ILE A CA 1
ATOM 776 C C . ILE A 1 96 ? -4.051 -3.854 11.190 1.00 94.56 96 ILE A C 1
ATOM 778 O O . ILE A 1 96 ? -3.819 -5.054 11.064 1.00 94.56 96 ILE A O 1
ATOM 782 N N . GLY A 1 97 ? -4.130 -3.266 12.376 1.00 94.06 97 GLY A N 1
ATOM 783 C CA . GLY A 1 97 ? -4.073 -4.009 13.622 1.00 94.06 97 GLY A CA 1
ATOM 784 C C . GLY A 1 97 ? -5.118 -3.560 14.618 1.00 94.06 97 GLY A C 1
ATOM 785 O O . GLY A 1 97 ? -5.478 -2.385 14.686 1.00 94.06 97 GLY A O 1
ATOM 786 N N . ARG A 1 98 ? -5.577 -4.518 15.420 1.00 94.75 98 ARG A N 1
ATOM 787 C CA . ARG A 1 98 ? -6.430 -4.292 16.587 1.00 94.75 98 ARG A CA 1
ATOM 788 C C . ARG A 1 98 ? -5.592 -4.444 17.842 1.00 94.75 98 ARG A C 1
ATOM 790 O O . ARG A 1 98 ? -4.771 -5.360 17.929 1.00 94.75 98 ARG A O 1
ATOM 797 N N . LYS A 1 99 ? -5.813 -3.563 18.812 1.00 94.50 99 LYS A N 1
ATOM 798 C CA . LYS A 1 99 ? -5.144 -3.626 20.108 1.00 94.50 99 LYS A CA 1
ATOM 799 C C . LYS A 1 99 ? -5.469 -4.950 20.817 1.00 94.50 99 LYS A C 1
ATOM 801 O O . LYS A 1 99 ? -6.638 -5.316 20.941 1.00 94.50 99 LYS A O 1
ATOM 806 N N . LYS A 1 100 ? -4.433 -5.652 21.274 1.00 91.75 100 LYS A N 1
ATOM 807 C CA . LYS A 1 100 ? -4.470 -6.903 22.040 1.00 91.75 100 LYS A CA 1
ATOM 808 C C . LYS A 1 100 ? -3.499 -6.769 23.218 1.00 91.75 100 LYS A C 1
ATOM 810 O O . LYS A 1 100 ? -2.304 -6.990 23.067 1.00 91.75 100 LYS A O 1
ATOM 815 N N . GLY A 1 101 ? -4.016 -6.381 24.384 1.00 90.38 101 GLY A N 1
ATOM 816 C CA . GLY A 1 101 ? -3.177 -6.070 25.545 1.00 90.38 101 GLY A CA 1
ATOM 817 C C . GLY A 1 101 ? -2.354 -4.800 25.315 1.00 90.38 101 GLY A C 1
ATOM 818 O O . GLY A 1 101 ? -2.926 -3.741 25.036 1.00 90.38 101 GLY A O 1
ATOM 819 N N . GLU A 1 102 ? -1.032 -4.913 25.432 1.00 90.12 102 GLU A N 1
ATOM 820 C CA . GLU A 1 102 ? -0.093 -3.805 25.202 1.00 90.12 102 GLU A CA 1
ATOM 821 C C . GLU A 1 102 ? 0.255 -3.606 23.718 1.00 90.12 102 GLU A C 1
ATOM 823 O O . GLU A 1 102 ? 0.585 -2.491 23.313 1.00 90.12 102 GLU A O 1
ATOM 828 N N . ASP A 1 103 ? 0.061 -4.638 22.892 1.00 91.94 103 ASP A N 1
ATOM 829 C CA . ASP A 1 103 ? 0.444 -4.650 21.480 1.00 91.94 103 ASP A CA 1
ATOM 830 C C . ASP A 1 103 ? -0.747 -4.532 20.521 1.00 91.94 103 ASP A C 1
ATOM 832 O O . ASP A 1 103 ? -1.920 -4.559 20.904 1.00 91.94 103 ASP A O 1
ATOM 836 N N . TYR A 1 104 ? -0.443 -4.412 19.226 1.00 92.50 104 TYR A N 1
ATOM 837 C CA . TYR A 1 104 ? -1.425 -4.500 18.147 1.00 92.50 104 TYR A CA 1
ATOM 838 C C . TYR A 1 104 ? -1.205 -5.786 17.357 1.00 92.50 104 TYR A C 1
ATOM 840 O O . TYR A 1 104 ? -0.129 -6.014 16.808 1.00 92.50 104 TYR A O 1
ATOM 848 N N . GLY A 1 105 ? -2.250 -6.606 17.244 1.00 91.50 105 GLY A N 1
ATOM 849 C CA . GLY A 1 105 ? -2.252 -7.750 16.338 1.00 91.50 105 GLY A CA 1
ATOM 850 C C . GLY A 1 105 ? -2.347 -7.260 14.898 1.00 91.50 105 GLY A C 1
ATOM 851 O O . GLY A 1 105 ? -3.456 -7.066 14.401 1.00 91.50 105 GLY A O 1
ATOM 852 N N . MET A 1 106 ? -1.198 -7.009 14.271 1.00 92.19 106 MET A N 1
ATOM 853 C CA . MET A 1 106 ? -1.095 -6.485 12.909 1.00 92.19 106 MET A CA 1
ATOM 854 C C . MET A 1 106 ? -1.304 -7.579 11.863 1.00 92.19 106 MET A C 1
ATOM 856 O O . MET A 1 106 ? -0.818 -8.698 12.013 1.00 92.19 106 MET A O 1
ATOM 860 N N . ARG A 1 107 ? -1.956 -7.222 10.759 1.00 89.31 107 ARG A N 1
ATOM 861 C CA . ARG A 1 107 ? -2.017 -8.035 9.544 1.00 89.31 107 ARG A CA 1
ATOM 862 C C . ARG A 1 107 ? -1.968 -7.154 8.307 1.00 89.31 107 ARG A C 1
ATOM 864 O O . ARG A 1 107 ? -2.490 -6.039 8.315 1.00 89.31 107 ARG A O 1
ATOM 871 N N . GLU A 1 108 ? -1.364 -7.661 7.243 1.00 90.75 108 GLU A N 1
ATOM 872 C CA . GLU A 1 108 ? -1.494 -7.043 5.928 1.00 90.75 108 GLU A CA 1
ATOM 873 C C . GLU A 1 108 ? -2.945 -7.195 5.452 1.00 90.75 108 GLU A C 1
ATOM 875 O O . GLU A 1 108 ? -3.502 -8.289 5.517 1.00 90.75 108 GLU A O 1
ATOM 880 N N . TYR A 1 109 ? -3.570 -6.099 5.023 1.00 89.56 109 TYR A N 1
ATOM 881 C CA . TYR A 1 109 ? -4.949 -6.103 4.538 1.00 89.56 109 TYR A CA 1
ATOM 882 C C . TYR A 1 109 ? -5.009 -6.092 3.008 1.00 89.56 109 TYR A C 1
ATOM 884 O O . TYR A 1 109 ? -5.661 -6.946 2.414 1.00 89.56 109 TYR A O 1
ATOM 892 N N . PHE A 1 110 ? -4.302 -5.169 2.349 1.00 89.25 110 PHE A N 1
ATOM 893 C CA . PHE A 1 110 ? -4.153 -5.188 0.889 1.00 89.25 110 PHE A CA 1
ATOM 894 C C . PHE A 1 110 ? -2.912 -4.435 0.419 1.00 89.25 110 PHE A C 1
ATOM 896 O O . PHE A 1 110 ? -2.302 -3.648 1.146 1.00 89.25 110 PHE A O 1
ATOM 903 N N . ARG A 1 111 ? -2.583 -4.645 -0.856 1.00 87.38 111 ARG A N 1
ATOM 904 C CA . ARG A 1 111 ? -1.538 -3.920 -1.579 1.00 87.38 111 ARG A CA 1
ATOM 905 C C . ARG A 1 111 ? -2.165 -3.078 -2.678 1.00 87.38 111 ARG A C 1
ATOM 907 O O . ARG A 1 111 ? -3.065 -3.540 -3.378 1.00 87.38 111 ARG A O 1
ATOM 914 N N . TYR A 1 112 ? -1.660 -1.865 -2.870 1.00 83.06 112 TYR A N 1
ATOM 915 C CA . TYR A 1 112 ? -2.143 -0.958 -3.902 1.00 83.06 112 TYR A CA 1
ATOM 916 C C . TYR A 1 112 ? -1.005 -0.322 -4.695 1.00 83.06 112 TYR A C 1
ATOM 918 O O . TYR A 1 112 ? 0.033 0.040 -4.148 1.00 83.06 112 TYR A O 1
ATOM 926 N N . LYS A 1 113 ? -1.202 -0.188 -6.008 1.00 80.44 113 LYS A N 1
ATOM 927 C CA . LYS A 1 113 ? -0.234 0.417 -6.927 1.00 80.44 113 LYS A CA 1
ATOM 928 C C . LYS A 1 113 ? -0.770 1.756 -7.414 1.00 80.44 113 LYS A C 1
ATOM 930 O O . LYS A 1 113 ? -1.791 1.800 -8.095 1.00 80.44 113 LYS A O 1
ATOM 935 N N . VAL A 1 114 ? -0.039 2.829 -7.134 1.00 75.56 114 VAL A N 1
ATOM 936 C CA . VAL A 1 114 ? -0.383 4.200 -7.535 1.00 75.56 114 VAL A CA 1
ATOM 937 C C . VAL A 1 114 ? 0.628 4.707 -8.550 1.00 75.56 114 VAL A C 1
ATOM 939 O O . VAL A 1 114 ? 1.811 4.385 -8.472 1.00 75.56 114 VAL A O 1
ATOM 942 N N . HIS A 1 115 ? 0.176 5.502 -9.518 1.00 72.31 115 HIS A N 1
ATOM 943 C CA . HIS A 1 115 ? 1.082 6.285 -10.356 1.00 72.31 115 HIS A CA 1
ATOM 944 C C . HIS A 1 115 ? 1.500 7.523 -9.559 1.00 72.31 115 HIS A C 1
ATOM 946 O O . HIS A 1 115 ? 0.645 8.316 -9.184 1.00 72.31 115 HIS A O 1
ATOM 952 N N . SER A 1 116 ? 2.778 7.642 -9.219 1.00 66.56 116 SER A N 1
ATOM 953 C CA . SER A 1 116 ? 3.268 8.653 -8.283 1.00 66.56 116 SER A CA 1
ATOM 954 C C . SER A 1 116 ? 4.691 9.047 -8.649 1.00 66.56 116 SER A C 1
ATOM 956 O O . SER A 1 116 ? 5.524 8.192 -8.963 1.00 66.56 116 SER A O 1
ATOM 958 N N . ILE A 1 117 ? 4.963 10.350 -8.594 1.00 63.44 117 ILE A N 1
ATOM 959 C CA . ILE A 1 117 ? 6.324 10.876 -8.666 1.00 63.44 117 ILE A CA 1
ATOM 960 C C . ILE A 1 117 ? 7.049 10.469 -7.378 1.00 63.44 117 ILE A C 1
ATOM 962 O O . ILE A 1 117 ? 6.455 10.361 -6.300 1.00 63.44 117 ILE A O 1
ATOM 966 N N . LYS A 1 118 ? 8.346 10.189 -7.498 1.00 61.09 118 LYS A N 1
ATOM 967 C CA . LYS A 1 118 ? 9.206 9.848 -6.365 1.00 61.09 118 LYS A CA 1
ATOM 968 C C . LYS A 1 118 ? 9.004 10.858 -5.216 1.00 61.09 118 LYS A C 1
ATOM 970 O O . LYS A 1 118 ? 8.875 12.053 -5.458 1.00 61.09 118 LYS A O 1
ATOM 975 N N . ASP A 1 119 ? 8.894 10.343 -3.993 1.00 62.53 119 ASP A N 1
ATOM 976 C CA . ASP A 1 119 ? 8.784 11.100 -2.732 1.00 62.53 119 ASP A CA 1
ATOM 977 C C . ASP A 1 119 ? 7.491 11.890 -2.463 1.00 62.53 119 ASP A C 1
ATOM 979 O O . ASP A 1 119 ? 7.327 12.423 -1.366 1.00 62.53 119 ASP A O 1
ATOM 983 N N . GLN A 1 120 ? 6.509 11.885 -3.369 1.00 69.12 120 GLN A N 1
ATOM 984 C CA . GLN A 1 120 ? 5.200 12.469 -3.069 1.00 69.12 120 GLN A CA 1
ATOM 985 C C . GLN A 1 120 ? 4.297 11.466 -2.332 1.00 69.12 120 GLN A C 1
ATOM 987 O O . GLN A 1 120 ? 4.132 10.322 -2.766 1.00 69.12 120 GLN A O 1
ATOM 992 N N . GLU A 1 121 ? 3.704 11.888 -1.213 1.00 72.81 121 GLU A N 1
ATOM 993 C CA . GLU A 1 121 ? 2.577 11.175 -0.606 1.00 72.81 121 GLU A CA 1
ATOM 994 C C . GLU A 1 121 ? 1.356 11.341 -1.508 1.00 72.81 121 GLU A C 1
ATOM 996 O O . GLU A 1 121 ? 1.012 12.452 -1.910 1.00 72.81 121 GLU A O 1
ATOM 1001 N N . CYS A 1 122 ? 0.747 10.221 -1.888 1.00 78.69 122 CYS A N 1
ATOM 1002 C CA . CYS A 1 122 ? -0.395 10.190 -2.800 1.00 78.69 122 CYS A CA 1
ATOM 1003 C C . CYS A 1 122 ? -1.641 9.622 -2.126 1.00 78.69 122 CYS A C 1
ATOM 1005 O O . CYS A 1 122 ? -2.437 8.950 -2.781 1.00 78.69 122 CYS A O 1
ATOM 1007 N N . PHE A 1 123 ? -1.771 9.825 -0.815 1.00 86.44 123 PHE A N 1
ATOM 1008 C CA . PHE A 1 123 ? -2.918 9.349 -0.066 1.00 86.44 123 PHE A CA 1
ATOM 1009 C C . PHE A 1 123 ? -3.293 10.269 1.095 1.00 86.44 123 PHE A C 1
ATOM 1011 O O . PHE A 1 123 ? -2.444 10.964 1.648 1.00 86.44 123 PHE A O 1
ATOM 1018 N N . ASP A 1 124 ? -4.568 10.228 1.455 1.00 90.25 124 ASP A N 1
ATOM 1019 C CA . ASP A 1 124 ? -5.140 10.788 2.675 1.00 90.25 124 ASP A CA 1
ATOM 1020 C C . ASP A 1 124 ? -6.005 9.716 3.352 1.00 90.25 124 ASP A C 1
ATOM 1022 O O . ASP A 1 124 ? -6.334 8.694 2.738 1.00 90.25 124 ASP A O 1
ATOM 1026 N N . PHE A 1 125 ? -6.363 9.907 4.616 1.00 91.62 125 PHE A N 1
ATOM 1027 C CA . PHE A 1 125 ? -7.223 8.974 5.329 1.00 91.62 125 PHE A CA 1
ATOM 1028 C C . PHE A 1 125 ? -8.119 9.670 6.352 1.00 91.62 125 PHE A C 1
ATOM 1030 O O . PHE A 1 125 ? -7.788 10.704 6.922 1.00 91.62 125 PHE A O 1
ATOM 1037 N N . GLU A 1 126 ? -9.253 9.039 6.621 1.00 93.81 126 GLU A N 1
ATOM 1038 C CA . GLU A 1 126 ? -10.286 9.534 7.522 1.00 93.81 126 GLU A CA 1
ATOM 1039 C C . GLU A 1 126 ? -10.790 8.373 8.382 1.00 93.81 126 GLU A C 1
ATOM 1041 O O . GLU A 1 126 ? -11.057 7.283 7.870 1.00 93.81 126 GLU A O 1
ATOM 1046 N N . TRP A 1 127 ? -10.879 8.588 9.694 1.00 93.50 127 TRP A N 1
ATOM 1047 C CA . TRP A 1 127 ? -11.380 7.589 10.637 1.00 93.50 127 TRP A CA 1
ATOM 1048 C C . TRP A 1 127 ? -12.885 7.737 10.837 1.00 93.50 127 TRP A C 1
ATOM 1050 O O . TRP A 1 127 ? -13.383 8.852 10.974 1.00 93.50 127 TRP A O 1
ATOM 1060 N N . PHE A 1 128 ? -13.572 6.606 10.963 1.00 92.12 128 PHE A N 1
ATOM 1061 C CA . PHE A 1 128 ? -14.975 6.514 11.362 1.00 92.12 128 PHE A CA 1
ATOM 1062 C C . PHE A 1 128 ? -15.093 5.565 12.555 1.00 92.12 128 PHE A C 1
ATOM 1064 O O . PHE A 1 128 ? -14.121 4.910 12.946 1.00 92.12 128 PHE A O 1
ATOM 1071 N N . GLU A 1 129 ? -16.275 5.495 13.163 1.00 87.50 129 GLU A N 1
ATOM 1072 C CA . GLU A 1 129 ? -16.503 4.600 14.302 1.00 87.50 129 GLU A CA 1
ATOM 1073 C C . GLU A 1 129 ? -16.257 3.129 13.938 1.00 87.50 129 GLU A C 1
ATOM 1075 O O . GLU A 1 129 ? -15.600 2.400 14.687 1.00 87.50 129 GLU A O 1
ATOM 1080 N N . ASP A 1 130 ? -16.720 2.724 12.759 1.00 90.75 130 ASP A N 1
ATOM 1081 C CA . ASP A 1 130 ? -16.743 1.353 12.252 1.00 90.75 130 ASP A CA 1
ATOM 1082 C C . ASP A 1 130 ? -15.653 1.057 11.213 1.00 90.75 130 ASP A C 1
ATOM 1084 O O . ASP A 1 130 ? -15.558 -0.073 10.736 1.00 90.75 130 ASP A O 1
ATOM 1088 N N . GLY A 1 131 ? -14.804 2.030 10.868 1.00 92.81 131 GLY A N 1
ATOM 1089 C CA . GLY A 1 131 ? -13.810 1.824 9.823 1.00 92.81 131 GLY A CA 1
ATOM 1090 C C . GLY A 1 131 ? -12.804 2.948 9.609 1.00 92.81 131 GLY A C 1
ATOM 1091 O O . GLY A 1 131 ? -12.708 3.924 10.355 1.00 92.81 131 GLY A O 1
ATOM 1092 N N . VAL A 1 132 ? -12.039 2.807 8.532 1.00 94.62 132 VAL A N 1
ATOM 1093 C CA . VAL A 1 132 ? -11.158 3.846 7.993 1.00 94.62 132 VAL A CA 1
ATOM 1094 C C . VAL A 1 132 ? -11.346 3.951 6.487 1.00 94.62 132 VAL A C 1
ATOM 1096 O O . VAL A 1 132 ? -11.458 2.951 5.775 1.00 94.62 132 VAL A O 1
ATOM 1099 N N . LYS A 1 133 ? -11.367 5.182 5.986 1.00 94.44 133 LYS A N 1
ATOM 1100 C CA . LYS A 1 133 ? -11.328 5.490 4.558 1.00 94.44 133 LYS A CA 1
ATOM 1101 C C . LYS A 1 133 ? -9.920 5.913 4.203 1.00 94.44 133 LYS A C 1
ATOM 1103 O O . LYS A 1 133 ? -9.348 6.759 4.876 1.00 94.44 133 LYS A O 1
ATOM 1108 N N . ILE A 1 134 ? -9.388 5.354 3.130 1.00 92.81 134 ILE A N 1
ATOM 1109 C CA . ILE A 1 134 ? -8.104 5.729 2.549 1.00 92.81 134 ILE A CA 1
ATOM 1110 C C . ILE A 1 134 ? -8.387 6.229 1.138 1.00 92.81 134 ILE A C 1
ATOM 1112 O O . ILE A 1 134 ? -8.973 5.515 0.323 1.00 92.81 134 ILE A O 1
ATOM 1116 N N . VAL A 1 135 ? -7.998 7.465 0.851 1.00 91.19 135 VAL A N 1
ATOM 1117 C CA . VAL A 1 135 ? -8.161 8.101 -0.456 1.00 91.19 135 VAL A CA 1
ATOM 1118 C C . VAL A 1 135 ? -6.798 8.175 -1.111 1.00 91.19 135 VAL A C 1
ATOM 1120 O O . VAL A 1 135 ? -5.943 8.916 -0.649 1.00 91.19 135 VAL A O 1
ATOM 1123 N N . PHE A 1 136 ? -6.590 7.440 -2.196 1.00 87.19 136 P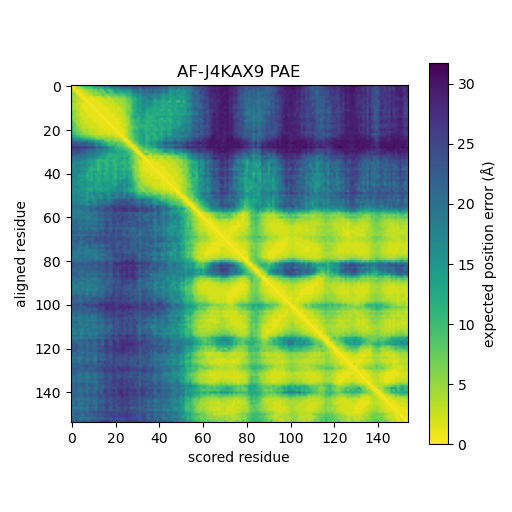HE A N 1
ATOM 1124 C CA . PHE A 1 136 ? -5.410 7.592 -3.037 1.00 87.19 136 PHE A CA 1
ATOM 1125 C C . PHE A 1 136 ? -5.700 8.597 -4.146 1.00 87.19 136 PHE A C 1
ATOM 1127 O O . PHE A 1 136 ? -6.533 8.337 -5.015 1.00 87.19 136 PHE A O 1
ATOM 1134 N N . PHE A 1 137 ? -4.996 9.723 -4.136 1.00 84.38 137 PHE A N 1
ATOM 1135 C CA . PHE A 1 137 ? -5.156 10.783 -5.128 1.00 84.38 137 PHE A CA 1
ATOM 1136 C C . PHE A 1 137 ? -4.105 10.709 -6.238 1.00 84.38 137 PHE A C 1
ATOM 1138 O O . PHE A 1 137 ? -3.104 9.996 -6.134 1.00 84.38 137 PHE A O 1
ATOM 1145 N N . LYS A 1 138 ? -4.335 11.460 -7.325 1.00 70.94 138 LYS A N 1
ATOM 1146 C CA . LYS A 1 138 ? -3.443 11.535 -8.505 1.00 70.94 138 LYS A CA 1
ATOM 1147 C C . LYS A 1 138 ? -3.235 10.194 -9.220 1.00 70.94 138 LYS A C 1
ATOM 1149 O O . LYS A 1 138 ? -2.212 9.974 -9.870 1.00 70.94 138 LYS A O 1
ATOM 1154 N N . THR A 1 139 ? -4.208 9.286 -9.149 1.00 67.06 139 THR A N 1
ATOM 1155 C CA . THR A 1 139 ? -4.161 8.063 -9.959 1.00 67.06 139 THR A CA 1
ATOM 1156 C C . THR A 1 139 ? -4.580 8.362 -11.404 1.00 67.06 139 THR A C 1
ATOM 1158 O O . THR A 1 139 ? -5.331 9.301 -11.667 1.00 67.06 139 THR A O 1
ATOM 1161 N N . ARG A 1 140 ? -4.145 7.535 -12.370 1.00 64.69 140 ARG A N 1
ATOM 1162 C CA . ARG A 1 140 ? -4.525 7.689 -13.793 1.00 64.69 140 ARG A CA 1
ATOM 1163 C C . ARG A 1 140 ? -6.040 7.672 -14.038 1.00 64.69 140 ARG A C 1
ATOM 1165 O O . ARG A 1 140 ? -6.470 8.102 -15.100 1.00 64.69 140 ARG A O 1
ATOM 1172 N N . ARG A 1 141 ? -6.828 7.121 -13.109 1.00 68.06 141 ARG A N 1
ATOM 1173 C CA . ARG A 1 141 ? -8.285 6.962 -13.226 1.00 68.06 141 ARG A CA 1
ATOM 1174 C C . ARG A 1 141 ? -9.069 7.930 -12.328 1.00 68.06 141 ARG A C 1
ATOM 1176 O O . ARG A 1 141 ? -10.262 7.728 -12.148 1.00 68.06 141 ARG A O 1
ATOM 1183 N N . GLY A 1 142 ? -8.414 8.956 -11.780 1.00 75.94 142 GLY A N 1
ATOM 1184 C CA . GLY A 1 142 ? -8.989 9.827 -10.750 1.00 75.94 142 GLY A CA 1
ATOM 1185 C C . GLY A 1 142 ? -8.716 9.313 -9.337 1.00 75.94 142 GLY A C 1
ATOM 1186 O O . GLY A 1 142 ? -7.913 8.397 -9.148 1.00 75.94 142 GLY A O 1
ATOM 1187 N N . ASP A 1 143 ? -9.342 9.913 -8.335 1.00 84.94 143 ASP A N 1
ATOM 1188 C CA . ASP A 1 143 ? -9.124 9.514 -6.945 1.00 84.94 143 ASP A CA 1
ATOM 1189 C C . ASP A 1 143 ? -9.761 8.150 -6.669 1.00 84.94 143 ASP A C 1
ATOM 1191 O O . ASP A 1 143 ? -10.893 7.872 -7.068 1.00 84.94 143 ASP A O 1
ATOM 1195 N N . VAL A 1 144 ? -9.017 7.278 -5.992 1.00 85.50 144 VAL A N 1
ATOM 1196 C CA . VAL A 1 144 ? -9.476 5.935 -5.634 1.00 85.50 144 VAL A CA 1
ATOM 1197 C C . VAL A 1 144 ? -9.678 5.870 -4.134 1.00 85.50 144 VAL A C 1
ATOM 1199 O O . VAL A 1 144 ? -8.756 6.111 -3.359 1.00 85.50 144 VAL A O 1
ATOM 1202 N N . VAL A 1 145 ? -10.895 5.524 -3.732 1.00 90.50 145 VAL A N 1
ATOM 1203 C CA . VAL A 1 145 ? -11.305 5.480 -2.332 1.00 90.50 145 VAL A CA 1
ATOM 1204 C C . VAL A 1 145 ? -11.468 4.031 -1.897 1.00 90.50 145 VAL A C 1
ATOM 1206 O O . VAL A 1 145 ? -12.255 3.290 -2.479 1.00 90.50 145 VAL A O 1
ATOM 1209 N N . TYR A 1 146 ? -10.766 3.655 -0.835 1.00 90.56 146 TYR A N 1
ATOM 1210 C CA . TYR A 1 146 ? -10.968 2.403 -0.117 1.00 90.56 146 TYR A CA 1
ATOM 1211 C C . TYR A 1 146 ? -11.637 2.698 1.215 1.00 90.56 146 TYR A C 1
ATOM 1213 O O . TYR A 1 146 ? -11.165 3.548 1.963 1.00 90.56 146 TYR A O 1
ATOM 1221 N N . LYS A 1 147 ? -12.725 1.993 1.516 1.00 92.56 147 LYS A N 1
ATOM 1222 C CA . LYS A 1 147 ? -13.338 1.975 2.846 1.00 92.56 147 LYS A CA 1
ATOM 1223 C C . LYS A 1 147 ? -13.097 0.607 3.452 1.00 92.56 147 LYS A C 1
ATOM 1225 O O . LYS A 1 147 ? -13.277 -0.399 2.771 1.00 92.56 147 LYS A O 1
ATOM 1230 N N . ILE A 1 148 ? -12.640 0.592 4.691 1.00 91.81 148 ILE A N 1
ATOM 1231 C CA . ILE A 1 148 ? -12.258 -0.622 5.394 1.00 91.81 148 ILE A CA 1
ATOM 1232 C C . ILE A 1 148 ? -13.042 -0.651 6.689 1.00 91.81 148 ILE A C 1
ATOM 1234 O O . ILE A 1 148 ? -12.815 0.203 7.544 1.00 91.81 148 ILE A O 1
ATOM 1238 N N . TYR A 1 149 ? -13.953 -1.609 6.804 1.00 92.12 149 TYR A N 1
ATOM 1239 C CA . TYR A 1 149 ? -14.784 -1.791 7.984 1.00 92.12 149 TYR A CA 1
ATOM 1240 C C . TYR A 1 149 ? -14.125 -2.769 8.949 1.00 92.12 149 TYR A C 1
ATOM 1242 O O . TYR A 1 149 ? -13.467 -3.718 8.529 1.00 92.12 149 TYR A O 1
ATOM 1250 N N . TRP A 1 150 ? -14.278 -2.545 10.252 1.00 89.50 150 TRP A N 1
ATOM 1251 C CA . TRP A 1 150 ? -13.660 -3.401 11.263 1.00 89.50 150 TRP A CA 1
ATOM 1252 C C . TRP A 1 150 ? -14.209 -4.819 1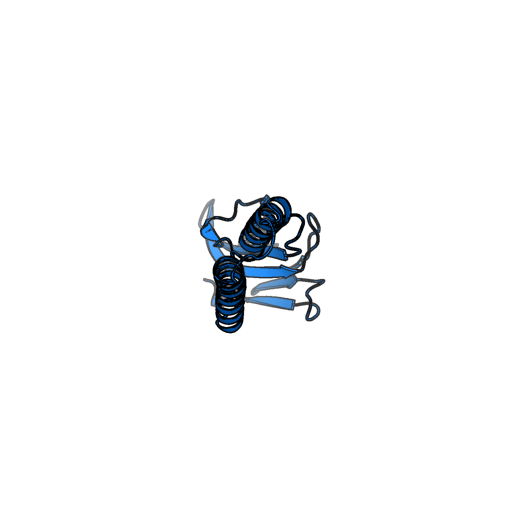1.249 1.00 89.50 150 TRP A C 1
ATOM 1254 O O . TRP A 1 150 ? -13.418 -5.734 11.450 1.00 89.50 150 TRP A O 1
ATOM 1264 N N . ASP A 1 151 ? -15.492 -4.996 10.939 1.00 88.06 151 ASP A N 1
ATOM 1265 C CA . ASP A 1 151 ? -16.154 -6.306 10.877 1.00 88.06 151 ASP A CA 1
ATOM 1266 C C . ASP A 1 151 ? -15.686 -7.148 9.677 1.00 88.06 151 ASP A C 1
ATOM 1268 O O . ASP A 1 151 ? -15.616 -8.370 9.757 1.00 88.06 151 ASP A O 1
ATOM 1272 N N . ASP A 1 152 ? -15.274 -6.503 8.580 1.00 85.94 152 ASP A N 1
ATOM 1273 C CA . ASP A 1 152 ? -14.623 -7.188 7.451 1.00 85.94 152 ASP A CA 1
ATOM 1274 C C . ASP A 1 152 ? -13.179 -7.586 7.794 1.00 85.94 152 ASP A C 1
ATOM 1276 O O . ASP A 1 152 ? -12.538 -8.390 7.102 1.00 85.94 152 ASP A O 1
ATOM 1280 N N . VAL A 1 153 ? -12.628 -6.977 8.850 1.00 84.69 153 VAL A N 1
ATOM 1281 C CA . VAL A 1 153 ? -11.242 -7.151 9.245 1.00 84.69 153 VAL A CA 1
ATOM 1282 C C . VAL A 1 153 ? -11.089 -8.141 10.406 1.00 84.69 153 VAL A C 1
ATOM 1284 O O . VAL A 1 153 ? -10.296 -9.068 10.292 1.00 84.69 153 VAL A O 1
ATOM 1287 N N . PHE A 1 154 ? -11.778 -7.991 11.529 1.00 86.44 154 PHE A N 1
ATOM 1288 C CA . PHE A 1 154 ? -11.512 -8.754 12.758 1.00 86.44 154 PHE A CA 1
ATOM 1289 C C . PHE A 1 154 ? -12.675 -9.637 13.171 1.00 86.44 154 PHE A C 1
ATOM 1291 O O . PHE A 1 154 ? -12.365 -10.746 13.661 1.00 86.44 154 PHE A O 1
#

Solvent-accessible surface area (backbone atoms only — not comparable to full-atom values): 9135 Å² total; per-residue (Å²): 123,67,69,62,56,53,53,49,53,51,53,53,51,51,54,50,48,53,53,51,53,68,67,66,55,81,72,91,63,80,84,60,63,67,58,56,53,50,52,53,53,50,52,52,54,49,49,64,76,66,54,78,75,54,78,90,77,31,54,77,72,45,78,47,79,49,65,43,98,82,61,52,37,39,42,37,45,29,35,34,38,78,76,53,93,82,66,50,54,41,36,36,41,37,28,44,19,43,58,54,89,96,46,59,60,68,40,82,75,53,75,48,80,40,49,36,63,86,92,60,85,49,65,51,71,49,82,54,98,60,32,40,36,40,39,36,45,73,30,96,86,48,71,46,76,46,76,45,45,48,82,83,70,111

Sequence (154 aa):
MYYLDVIRIVVFILSTLIFIVYLIIPRKGKINKGLVILIMLLSLIISDIVTPRKPEELLITKTIEKFSPNRKYKLIISRVGDSSVFSGYAYYIISIGRKKGEDYGMREYFRYKVHSIKDQECFDFEWFEDGVKIVFFKTRRGDVVYKIYWDDVF

Secondary structure (DSSP, 8-state):
-HHHHHHHHHHHHHHHHHHHHHHHS--SS---HHHHHHHHHHHHHHHHHHS---GGG--EEEEEEEE-TTSSEEEEEEEES---TTT-EEEEEEEEEEEETTEEEEEEEEEEEEE--TT---EEEEE-SSEEEEEE-S-BTB-EEEEEEHHHH-

Radius of gyration: 22.73 Å; Cα contacts (8 Å, |Δi|>4): 207; chains: 1; bounding box: 48×27×74 Å

Foldseek 3Di:
DPVLVVVVVVVVVVLVVVVVVVVPPDDPDDDPVVVVVVSVVVVVVCCVQSDPDDQVNWDFPDWDWDAAPVRQKIWIWTWTHDPPVPNQKIKIWIKMFGDDPPDTPIDTDDMDMARHHPPDDQWDKDDDPFWIKIWGAPGPVGIDIDTGGVVVPD

Mean predicted aligned error: 13.99 Å

Nearest PDB structures (foldseek):
  5wlc-assembly1_LH  TM=4.125E-01  e=6.150E-02  Saccharomyces cerevisiae BY4741
  7ywx-assembly1_P  TM=4.045E-01  e=2.125E+00  Homo sapiens
  8g0h-assembly1_D  TM=4.153E-01  e=1.232E+00  Homo sapiens
  8g0h-assembly2_B  TM=4.134E-01  e=1.374E+00  Homo sapiens
  5elu-assembly1_A  TM=4.124E-01  e=6.321E+00  synthetic construct